Protein AF-A0A923B6I7-F1 (afdb_monomer)

Secondary structure (DSSP, 8-state):
----PPP--------PPPHHHHHHHHHHHHHHHHHHHHHHHHHTTTTTTTT--HHHHHHHHTS-HHHHHHHHHHHHHHHHHHHHHHTT-THHHHHHHHHHHHHHHHHH--

Sequence (110 aa):
MGEGKPMNDATFGPAKAPWHLWLVGVVTLLFNAMGIVSYLTTKLGMLAEMGMTPDQIAFMESYPAWASALWALGVWGAFSGSVLLLLRSKWAVAAMTVALVGLIGLTIGE

Foldseek 3Di:
DDDDDPDPPPPPDPPDPDPVLVVVLVVLLVVLVVLVVVLCCLVVVVVVVVVDDPVVNVVSVPDDPVVNVVSVCVSVVSNVLSVCSNVVPPCNVVSVVVVVVVVVCVVVVD

Structure (mmCIF, N/CA/C/O backbone):
data_AF-A0A923B6I7-F1
#
_entry.id   AF-A0A923B6I7-F1
#
loop_
_atom_site.group_PDB
_atom_site.id
_atom_site.type_symbol
_atom_site.label_atom_id
_atom_site.label_alt_id
_atom_site.label_comp_id
_atom_site.label_asym_id
_atom_site.label_entity_id
_atom_site.label_seq_id
_atom_site.pdbx_PDB_ins_code
_atom_site.Cartn_x
_atom_site.Cartn_y
_atom_site.Cartn_z
_atom_site.occupancy
_atom_site.B_iso_or_equiv
_atom_site.auth_seq_id
_atom_site.auth_comp_id
_atom_site.auth_asym_id
_atom_site.auth_atom_id
_atom_site.pdbx_PDB_model_num
ATOM 1 N N . MET A 1 1 ? 38.806 -10.022 -58.269 1.00 47.31 1 MET A N 1
ATOM 2 C CA . MET A 1 1 ? 39.173 -8.805 -57.517 1.00 47.31 1 MET A CA 1
ATOM 3 C C . MET A 1 1 ? 37.861 -8.084 -57.238 1.00 47.31 1 MET A C 1
ATOM 5 O O . MET A 1 1 ? 37.253 -7.651 -58.201 1.00 47.31 1 MET A O 1
ATOM 9 N N . GLY A 1 2 ? 37.197 -8.390 -56.117 1.00 65.75 2 GLY A N 1
ATOM 10 C CA . GLY A 1 2 ? 37.059 -7.460 -54.981 1.00 65.75 2 GLY A CA 1
ATOM 11 C C . GLY A 1 2 ? 36.069 -6.357 -55.370 1.00 65.75 2 GLY A C 1
ATOM 12 O O . GLY A 1 2 ? 36.381 -5.589 -56.258 1.00 65.75 2 GLY A O 1
ATOM 13 N N . GLU A 1 3 ? 34.838 -6.319 -54.868 1.00 58.16 3 GLU A N 1
ATOM 14 C CA . GLU A 1 3 ? 34.548 -5.714 -53.565 1.00 58.16 3 GLU A CA 1
ATOM 15 C C . GLU A 1 3 ? 33.243 -6.283 -52.979 1.00 58.16 3 GLU A C 1
ATOM 17 O O . GLU A 1 3 ? 32.141 -6.029 -53.466 1.00 58.16 3 GLU A O 1
ATOM 22 N N . GLY A 1 4 ? 33.369 -7.071 -51.910 1.00 59.03 4 GLY A N 1
ATOM 23 C CA . GLY A 1 4 ? 32.240 -7.423 -51.057 1.00 59.03 4 GLY A CA 1
ATOM 24 C C . GLY A 1 4 ? 31.872 -6.214 -50.205 1.00 59.03 4 GLY A C 1
ATOM 25 O O . GLY A 1 4 ? 32.653 -5.796 -49.354 1.00 59.03 4 GLY A O 1
ATOM 26 N N . LYS A 1 5 ? 30.687 -5.650 -50.444 1.00 60.62 5 LYS A N 1
ATOM 27 C CA . LYS A 1 5 ? 30.062 -4.639 -49.584 1.00 60.62 5 LYS A CA 1
ATOM 28 C C . LYS A 1 5 ? 30.045 -5.167 -48.141 1.00 60.62 5 LYS A C 1
ATOM 30 O O . LYS A 1 5 ? 29.452 -6.228 -47.932 1.00 60.62 5 LYS A O 1
ATOM 35 N N . PRO A 1 6 ? 30.659 -4.489 -47.153 1.00 57.97 6 PRO A N 1
ATOM 36 C CA . PRO A 1 6 ? 30.560 -4.942 -45.777 1.00 57.97 6 PRO A CA 1
ATOM 37 C C . PRO A 1 6 ? 29.088 -4.899 -45.362 1.00 57.97 6 PRO A C 1
ATOM 39 O O . PRO A 1 6 ? 28.402 -3.881 -45.486 1.00 57.97 6 PRO A O 1
ATOM 42 N N . MET A 1 7 ? 28.594 -6.066 -44.966 1.00 59.09 7 MET A N 1
ATOM 43 C CA . MET A 1 7 ? 27.270 -6.264 -44.404 1.00 59.09 7 MET A CA 1
ATOM 44 C C . MET A 1 7 ? 27.231 -5.490 -43.086 1.00 59.09 7 MET A C 1
ATOM 46 O O . MET A 1 7 ? 28.122 -5.631 -42.253 1.00 59.09 7 MET A O 1
ATOM 50 N N . ASN A 1 8 ? 26.247 -4.608 -42.935 1.00 58.59 8 ASN A N 1
ATOM 51 C CA . ASN A 1 8 ? 26.073 -3.845 -41.709 1.00 58.59 8 ASN A CA 1
ATOM 52 C C . ASN A 1 8 ? 25.661 -4.814 -40.599 1.00 58.59 8 ASN A C 1
ATOM 54 O O . ASN A 1 8 ? 24.485 -5.163 -40.488 1.00 58.59 8 ASN A O 1
ATOM 58 N N . ASP A 1 9 ? 26.626 -5.222 -39.782 1.00 54.84 9 ASP A N 1
ATOM 59 C CA . ASP A 1 9 ? 26.394 -5.913 -38.521 1.00 54.84 9 ASP A CA 1
ATOM 60 C C . ASP A 1 9 ? 25.750 -4.921 -37.548 1.00 54.84 9 ASP A C 1
ATOM 62 O O . ASP A 1 9 ? 26.398 -4.306 -36.697 1.00 54.84 9 ASP A O 1
ATOM 66 N N . ALA A 1 10 ? 24.441 -4.720 -37.709 1.00 52.41 10 ALA A N 1
ATOM 67 C CA . ALA A 1 10 ? 23.603 -4.049 -36.733 1.00 52.41 10 ALA A CA 1
ATOM 68 C C . ALA A 1 10 ? 23.555 -4.930 -35.481 1.00 52.41 10 ALA A C 1
ATOM 70 O O . ALA A 1 10 ? 22.655 -5.742 -35.274 1.00 52.41 10 ALA A O 1
ATOM 71 N N . THR A 1 11 ? 24.584 -4.793 -34.654 1.00 50.22 11 THR A N 1
ATOM 72 C CA . THR A 1 11 ? 24.615 -5.316 -33.299 1.00 50.22 11 THR A CA 1
ATOM 73 C C . THR A 1 11 ? 23.518 -4.604 -32.513 1.00 50.22 11 THR A C 1
ATOM 75 O O . THR A 1 11 ? 23.683 -3.487 -32.025 1.00 50.22 11 THR A O 1
ATOM 78 N N . PHE A 1 12 ? 22.351 -5.239 -32.405 1.00 52.91 12 PHE A N 1
ATOM 79 C CA . PHE A 1 12 ? 21.338 -4.837 -31.437 1.00 52.91 12 PHE A CA 1
ATOM 80 C C . PHE A 1 12 ? 21.895 -5.135 -30.041 1.00 52.91 12 PHE A C 1
ATOM 82 O O . PHE A 1 12 ? 21.705 -6.220 -29.493 1.00 52.91 12 PHE A O 1
ATOM 89 N N . GLY A 1 13 ? 22.650 -4.186 -29.482 1.00 51.97 13 GLY A N 1
ATOM 90 C CA . GLY A 1 13 ? 23.043 -4.220 -28.077 1.00 51.97 13 GLY A CA 1
ATOM 91 C C . GLY A 1 13 ? 21.797 -4.367 -27.192 1.00 51.97 13 GLY A C 1
ATOM 92 O O . GLY A 1 13 ? 20.716 -3.922 -27.590 1.00 51.97 13 GLY A O 1
ATOM 93 N N . PRO A 1 14 ? 21.907 -5.000 -26.009 1.00 53.12 14 PRO A N 1
ATOM 94 C CA . PRO A 1 14 ? 20.752 -5.267 -25.160 1.00 53.12 14 PRO A CA 1
ATOM 95 C C . PRO A 1 14 ? 19.991 -3.965 -24.906 1.00 53.12 14 PRO A C 1
ATOM 97 O O . PRO A 1 14 ? 20.555 -3.001 -24.381 1.00 53.12 14 PRO A O 1
ATOM 100 N N . ALA A 1 15 ? 18.721 -3.927 -25.320 1.00 61.88 15 ALA A N 1
ATOM 101 C CA . ALA A 1 15 ? 17.880 -2.749 -25.181 1.00 61.88 15 ALA A CA 1
ATOM 102 C C . ALA A 1 15 ? 17.840 -2.343 -23.703 1.00 61.88 15 ALA A C 1
ATOM 104 O O . ALA A 1 15 ? 17.324 -3.067 -22.847 1.00 61.88 15 ALA A O 1
ATOM 105 N N . LYS A 1 16 ? 18.444 -1.191 -23.393 1.00 61.75 16 LYS A N 1
ATOM 106 C CA . LYS A 1 16 ? 18.477 -0.645 -22.040 1.00 61.75 16 LYS A CA 1
ATOM 107 C C . LYS A 1 16 ? 17.032 -0.430 -21.614 1.00 61.75 16 LYS A C 1
ATOM 109 O O . LYS A 1 16 ? 16.274 0.247 -22.306 1.00 61.75 16 LYS A O 1
ATOM 114 N N . ALA A 1 17 ? 16.645 -1.041 -20.503 1.00 62.72 17 ALA A N 1
ATOM 115 C CA . ALA A 1 17 ? 15.274 -0.945 -20.043 1.00 62.72 17 ALA A CA 1
ATOM 116 C C . ALA A 1 17 ? 14.849 0.527 -19.890 1.00 62.72 17 ALA A C 1
ATOM 118 O O . ALA A 1 17 ? 15.644 1.342 -19.402 1.00 62.72 17 ALA A O 1
ATOM 119 N N . PRO A 1 18 ? 13.614 0.866 -20.288 1.00 78.56 18 PRO A N 1
ATOM 120 C CA . PRO A 1 18 ? 13.156 2.242 -20.284 1.00 78.56 18 PRO A CA 1
ATOM 121 C C . PRO A 1 18 ? 13.221 2.841 -18.877 1.00 78.56 18 PRO A C 1
ATOM 123 O O . PRO A 1 18 ? 12.760 2.240 -17.907 1.00 78.56 18 PRO A O 1
ATOM 126 N N . TRP A 1 19 ? 13.784 4.043 -18.764 1.00 83.00 19 TRP A N 1
ATOM 127 C CA . TRP A 1 19 ? 13.999 4.718 -17.480 1.00 83.00 19 TRP A CA 1
ATOM 128 C C . TRP A 1 19 ? 12.688 4.971 -16.716 1.00 83.00 19 TRP A C 1
ATOM 130 O O . TRP A 1 19 ? 12.660 4.882 -15.490 1.00 83.00 19 TRP A O 1
ATOM 140 N N . HIS A 1 20 ? 11.590 5.224 -17.438 1.00 80.75 20 HIS A N 1
ATOM 141 C CA . HIS A 1 20 ? 10.273 5.473 -16.853 1.00 80.75 20 HIS A CA 1
ATOM 142 C C . HIS A 1 20 ? 9.724 4.249 -16.116 1.00 80.75 20 HIS A C 1
ATOM 144 O O . HIS A 1 20 ? 8.965 4.404 -15.170 1.00 80.75 20 HIS A O 1
ATOM 150 N N . LEU A 1 21 ? 10.145 3.038 -16.493 1.00 79.88 21 LEU A N 1
ATOM 151 C CA . LEU A 1 21 ? 9.740 1.802 -15.825 1.00 79.88 21 LEU A CA 1
ATOM 152 C C . LEU A 1 21 ? 10.252 1.783 -14.376 1.00 79.88 21 LEU A C 1
ATOM 154 O O . LEU A 1 21 ? 9.524 1.417 -13.458 1.00 79.88 21 LEU A O 1
ATOM 158 N N . TRP A 1 22 ? 11.477 2.265 -14.157 1.00 79.38 22 TRP A N 1
ATOM 159 C CA . TRP A 1 22 ? 12.030 2.429 -12.815 1.00 79.38 22 TRP A CA 1
ATOM 160 C C . TRP A 1 22 ? 11.323 3.522 -12.023 1.00 79.38 22 TRP A C 1
ATOM 162 O O . TRP A 1 22 ? 10.999 3.299 -10.861 1.00 79.38 22 TRP A O 1
ATOM 172 N N . LEU A 1 23 ? 11.067 4.680 -12.645 1.00 85.31 23 LEU A N 1
ATOM 173 C CA . LEU A 1 23 ? 10.364 5.773 -11.974 1.00 85.31 23 LEU A CA 1
ATOM 174 C C . LEU A 1 23 ? 8.972 5.319 -11.524 1.00 85.31 23 LEU A C 1
ATOM 176 O O . LEU A 1 23 ? 8.640 5.444 -10.350 1.00 85.31 23 LEU A O 1
ATOM 180 N N . VAL A 1 24 ? 8.189 4.745 -12.441 1.00 87.38 24 VAL A N 1
ATOM 181 C CA . VAL A 1 24 ? 6.843 4.243 -12.150 1.00 87.38 24 VAL A CA 1
ATOM 182 C C . VAL A 1 24 ? 6.905 3.164 -11.079 1.00 87.38 24 VAL A C 1
ATOM 184 O O . VAL A 1 24 ? 6.184 3.275 -10.098 1.00 87.38 24 VAL A O 1
ATOM 187 N N . GLY A 1 25 ? 7.802 2.182 -11.209 1.00 84.19 25 GLY A N 1
ATOM 188 C CA . GLY A 1 25 ? 7.925 1.097 -10.237 1.00 84.19 25 GLY A CA 1
ATOM 189 C C . GLY A 1 25 ? 8.262 1.574 -8.828 1.00 84.19 25 GLY A C 1
ATOM 190 O O . GLY A 1 25 ? 7.671 1.092 -7.868 1.00 84.19 25 GLY A O 1
ATOM 191 N N . VAL A 1 26 ? 9.174 2.541 -8.685 1.00 86.81 26 VAL A N 1
ATOM 192 C CA . VAL A 1 26 ? 9.520 3.109 -7.373 1.00 86.81 26 VAL A CA 1
ATOM 193 C C . VAL A 1 26 ? 8.353 3.916 -6.811 1.00 86.81 26 VAL A C 1
ATOM 195 O O . VAL A 1 26 ? 8.001 3.742 -5.647 1.00 86.81 26 VAL A O 1
ATOM 198 N N . VAL A 1 27 ? 7.723 4.766 -7.625 1.00 91.06 27 VAL A N 1
ATOM 199 C CA . VAL A 1 27 ? 6.593 5.596 -7.185 1.00 91.06 27 VAL A CA 1
ATOM 200 C C . VAL A 1 27 ? 5.416 4.726 -6.751 1.00 91.06 27 VAL A C 1
ATOM 202 O O . VAL A 1 27 ? 4.873 4.937 -5.668 1.00 91.06 27 VAL A O 1
ATOM 205 N N . THR A 1 28 ? 5.048 3.711 -7.537 1.00 84.12 28 THR A N 1
ATOM 206 C CA . THR A 1 28 ? 3.970 2.792 -7.158 1.00 84.12 28 THR A CA 1
ATOM 207 C C . THR A 1 28 ? 4.357 1.951 -5.950 1.00 84.12 28 THR A C 1
ATOM 209 O O . THR A 1 28 ? 3.514 1.735 -5.086 1.00 84.12 28 THR A O 1
ATOM 212 N N . LEU A 1 29 ? 5.613 1.512 -5.819 1.00 87.25 29 LEU A N 1
ATOM 213 C CA . LEU A 1 29 ? 6.059 0.769 -4.639 1.00 87.25 29 LEU A CA 1
ATOM 214 C C . LEU A 1 29 ? 5.895 1.598 -3.361 1.00 87.25 29 LEU A C 1
ATOM 216 O O . LEU A 1 29 ? 5.320 1.111 -2.391 1.00 87.25 29 LEU A O 1
ATOM 220 N N . LEU A 1 30 ? 6.360 2.850 -3.374 1.00 91.75 30 LEU A N 1
ATOM 221 C CA . LEU A 1 30 ? 6.246 3.761 -2.235 1.00 91.75 30 LEU A CA 1
ATOM 222 C C . LEU A 1 30 ? 4.782 4.064 -1.905 1.00 91.75 30 LEU A C 1
ATOM 224 O O . LEU A 1 30 ? 4.389 4.008 -0.742 1.00 91.75 30 LEU A O 1
ATOM 228 N N . PHE A 1 31 ? 3.961 4.323 -2.924 1.00 91.44 31 PHE A N 1
ATOM 229 C CA . PHE A 1 31 ? 2.534 4.567 -2.733 1.00 91.44 31 PHE A CA 1
ATOM 230 C C . PHE A 1 31 ? 1.820 3.362 -2.106 1.00 91.44 31 PHE A C 1
ATOM 232 O O . PHE A 1 31 ? 1.088 3.507 -1.130 1.00 91.44 31 PHE A O 1
ATOM 239 N N . ASN A 1 32 ? 2.085 2.155 -2.606 1.00 90.69 32 ASN A N 1
ATOM 240 C CA . ASN A 1 32 ? 1.476 0.938 -2.074 1.00 90.69 32 ASN A CA 1
ATOM 241 C C . ASN A 1 32 ? 2.007 0.570 -0.682 1.00 90.69 32 ASN A C 1
ATOM 243 O O . ASN A 1 32 ? 1.254 0.048 0.139 1.00 90.69 32 ASN A O 1
ATOM 247 N N . ALA A 1 33 ? 3.266 0.897 -0.373 1.00 90.44 33 ALA A N 1
ATOM 248 C CA . ALA A 1 33 ? 3.813 0.749 0.973 1.00 90.44 33 ALA A CA 1
ATOM 249 C C . ALA A 1 33 ? 3.059 1.621 1.993 1.00 90.44 33 ALA A C 1
ATOM 251 O O . ALA A 1 33 ? 2.766 1.145 3.088 1.00 90.44 33 ALA A O 1
ATOM 252 N N . MET A 1 34 ? 2.660 2.848 1.628 1.00 91.75 34 MET A N 1
ATOM 253 C CA . MET A 1 34 ? 1.789 3.668 2.485 1.00 91.75 34 MET A CA 1
ATOM 254 C C . MET A 1 34 ? 0.437 2.990 2.742 1.00 91.75 34 MET A C 1
ATOM 256 O O . MET A 1 34 ? -0.065 3.020 3.864 1.00 91.75 34 MET A O 1
ATOM 260 N N . GLY A 1 35 ? -0.126 2.325 1.731 1.00 91.12 35 GLY A N 1
ATOM 261 C CA . GLY A 1 35 ? -1.346 1.534 1.883 1.00 91.12 35 GLY A CA 1
ATOM 262 C C . GLY A 1 35 ? -1.188 0.363 2.861 1.00 91.12 35 GLY A C 1
ATOM 263 O O . GLY A 1 35 ? -2.062 0.144 3.698 1.00 91.12 35 GLY A O 1
ATOM 264 N N . ILE A 1 36 ? -0.057 -0.351 2.817 1.00 92.50 36 ILE A N 1
ATOM 265 C CA . ILE A 1 36 ? 0.260 -1.410 3.791 1.00 92.50 36 ILE A CA 1
ATOM 266 C C . ILE A 1 36 ? 0.379 -0.834 5.201 1.00 92.50 36 ILE A C 1
ATOM 268 O O . ILE A 1 36 ? -0.181 -1.402 6.135 1.00 92.50 36 ILE A O 1
ATOM 272 N N . VAL A 1 37 ? 1.073 0.296 5.366 1.00 92.81 37 VAL A N 1
ATOM 273 C CA . VAL A 1 37 ? 1.189 0.959 6.672 1.00 92.81 37 VAL A CA 1
ATOM 274 C C . VAL A 1 37 ? -0.196 1.320 7.204 1.00 92.81 37 VAL A C 1
ATOM 276 O O . VAL A 1 37 ? -0.502 0.968 8.334 1.00 92.81 37 VAL A O 1
ATOM 279 N N . SER A 1 38 ? -1.058 1.927 6.384 1.00 90.94 38 SER A N 1
ATOM 280 C CA . SER A 1 38 ? -2.438 2.254 6.767 1.00 90.94 38 SER A CA 1
ATOM 281 C C . SER A 1 38 ? -3.256 1.019 7.171 1.00 90.94 38 SER A C 1
ATOM 283 O O . SER A 1 38 ? -3.998 1.059 8.156 1.00 90.94 38 SER A O 1
ATOM 285 N N . TYR A 1 39 ? -3.094 -0.099 6.457 1.00 91.00 39 TYR A N 1
ATOM 286 C CA . TYR A 1 39 ? -3.721 -1.373 6.815 1.00 91.00 39 TYR A CA 1
ATOM 287 C C . TYR A 1 39 ? -3.237 -1.890 8.168 1.00 91.00 39 TYR A C 1
ATOM 289 O O . TYR A 1 39 ? -4.044 -2.244 9.028 1.00 91.00 39 TYR A O 1
ATOM 297 N N . LEU A 1 40 ? -1.922 -1.908 8.376 1.00 92.31 40 LEU A N 1
ATOM 298 C CA . LEU A 1 40 ? -1.321 -2.397 9.609 1.00 92.31 40 LEU A CA 1
ATOM 299 C C . LEU A 1 40 ? -1.680 -1.513 10.801 1.00 92.31 40 LEU A C 1
ATOM 301 O O . LEU A 1 40 ? -2.086 -2.050 11.823 1.00 92.31 40 LEU A O 1
ATOM 305 N N . THR A 1 41 ? -1.614 -0.187 10.682 1.00 90.94 41 THR A N 1
ATOM 306 C CA . THR A 1 41 ? -1.975 0.713 11.788 1.00 90.94 41 THR A CA 1
ATOM 307 C C . THR A 1 41 ? -3.442 0.568 12.180 1.00 90.94 41 THR A C 1
ATOM 309 O O . THR A 1 41 ? -3.764 0.594 13.366 1.00 90.94 41 THR A O 1
ATOM 312 N N . THR A 1 42 ? -4.320 0.316 11.205 1.00 89.25 42 THR A N 1
ATOM 313 C CA . THR A 1 42 ? -5.732 -0.002 11.450 1.00 89.25 42 THR A CA 1
ATOM 314 C C . THR A 1 42 ? -5.891 -1.338 12.178 1.00 89.25 42 THR A C 1
ATOM 316 O O . THR A 1 42 ? -6.577 -1.413 13.191 1.00 89.25 42 THR A O 1
ATOM 319 N N . LYS A 1 43 ? -5.248 -2.410 11.698 1.00 89.25 43 LYS A N 1
ATOM 320 C CA . LYS A 1 43 ? -5.422 -3.765 12.255 1.00 89.25 43 LYS A CA 1
ATOM 321 C C . LYS A 1 43 ? -4.675 -4.028 13.555 1.00 89.25 43 LYS A C 1
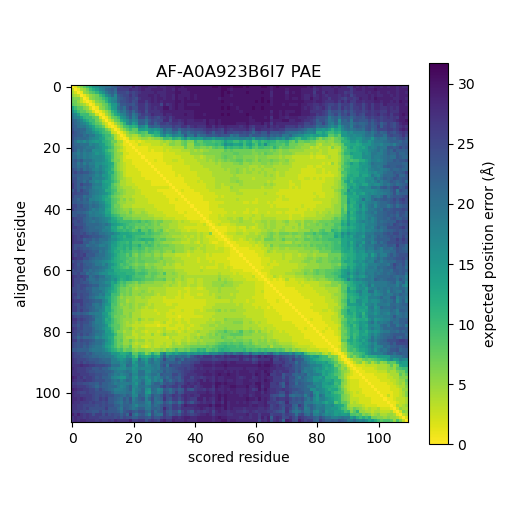ATOM 323 O O . LYS A 1 43 ? -5.084 -4.909 14.303 1.00 89.25 43 LYS A O 1
ATOM 328 N N . LEU A 1 44 ? -3.613 -3.280 13.824 1.00 90.75 44 LEU A N 1
ATOM 329 C CA . LEU A 1 44 ? -2.865 -3.332 15.078 1.00 90.75 44 LEU A CA 1
ATOM 330 C C . LEU A 1 44 ? -3.466 -2.420 16.159 1.00 90.75 44 LEU A C 1
ATOM 332 O O . LEU A 1 44 ? -2.911 -2.343 17.249 1.00 90.75 44 LEU A O 1
ATOM 336 N N . GLY A 1 45 ? -4.574 -1.723 15.875 1.00 87.50 45 GLY A N 1
ATOM 337 C CA . GLY A 1 45 ? -5.236 -0.844 16.844 1.00 87.50 45 GLY A CA 1
ATOM 338 C C . GLY A 1 45 ? -4.461 0.441 17.150 1.00 87.50 45 GLY A C 1
ATOM 339 O O . GLY A 1 45 ? -4.711 1.090 18.160 1.00 87.50 45 GLY A O 1
ATOM 340 N N . MET A 1 46 ? -3.534 0.842 16.277 1.00 90.31 46 MET A N 1
ATOM 341 C CA . MET A 1 46 ? -2.670 2.012 16.484 1.00 90.31 46 MET A CA 1
ATOM 342 C C . MET A 1 46 ? -3.354 3.338 16.117 1.00 90.31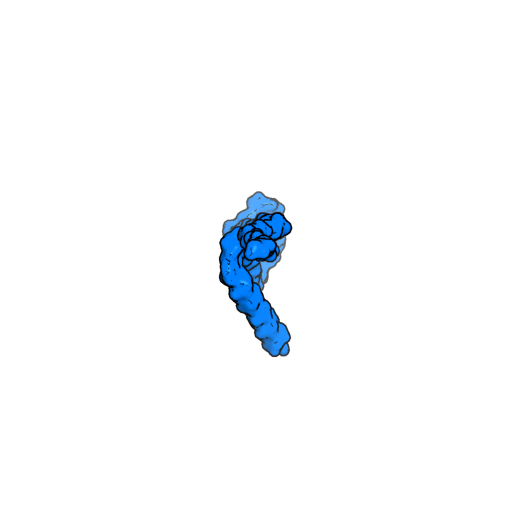 46 MET A C 1
ATOM 344 O O . MET A 1 46 ? -2.758 4.401 16.256 1.00 90.31 46 MET A O 1
ATOM 348 N N . LEU A 1 47 ? -4.602 3.313 15.637 1.00 89.00 47 LEU A N 1
ATOM 349 C CA . LEU A 1 47 ? -5.318 4.508 15.174 1.00 89.00 47 LEU A CA 1
ATOM 350 C C . LEU A 1 47 ? -5.466 5.584 16.261 1.00 89.00 47 LEU A C 1
ATOM 352 O O . LEU A 1 47 ? -5.376 6.773 15.955 1.00 89.00 47 LEU A O 1
ATOM 356 N N . ALA A 1 48 ? -5.629 5.178 17.525 1.00 87.62 48 ALA A N 1
ATOM 357 C CA . ALA A 1 48 ? -5.685 6.105 18.655 1.00 87.62 48 ALA A CA 1
ATOM 358 C C . ALA A 1 48 ? -4.356 6.858 18.842 1.00 87.62 48 ALA A C 1
ATOM 360 O O . ALA A 1 48 ? -4.349 8.071 19.041 1.00 87.62 48 ALA A O 1
ATOM 361 N N . GLU A 1 49 ? -3.225 6.162 18.701 1.00 88.31 49 GLU A N 1
ATOM 362 C CA . GLU A 1 49 ? -1.883 6.759 18.763 1.00 88.31 49 GLU A CA 1
ATOM 363 C C . GLU A 1 49 ? -1.605 7.676 17.563 1.00 88.31 49 GLU A C 1
ATOM 365 O O . GLU A 1 49 ? -0.851 8.640 17.676 1.00 88.31 49 GLU A O 1
ATOM 370 N N . MET A 1 50 ? -2.257 7.420 16.423 1.00 86.31 50 MET A N 1
ATOM 371 C CA . MET A 1 50 ? -2.217 8.294 15.244 1.00 86.31 50 MET A CA 1
ATOM 372 C C . MET A 1 50 ? -3.123 9.533 15.366 1.00 86.31 50 MET A C 1
ATOM 374 O O . MET A 1 50 ? -3.171 10.340 14.437 1.00 86.31 50 MET A O 1
ATOM 378 N N . GLY A 1 51 ? -3.825 9.706 16.491 1.00 90.56 51 GLY A N 1
ATOM 379 C CA . GLY A 1 51 ? -4.653 10.879 16.776 1.00 90.56 51 GLY A CA 1
ATOM 380 C C . GLY A 1 51 ? -6.089 10.808 16.248 1.00 90.56 51 GLY A C 1
ATOM 381 O O . GLY A 1 51 ? -6.750 11.845 16.192 1.00 90.56 51 GLY A O 1
ATOM 382 N N . MET A 1 52 ? -6.588 9.626 15.860 1.00 89.88 52 MET A N 1
ATOM 383 C CA . MET A 1 52 ?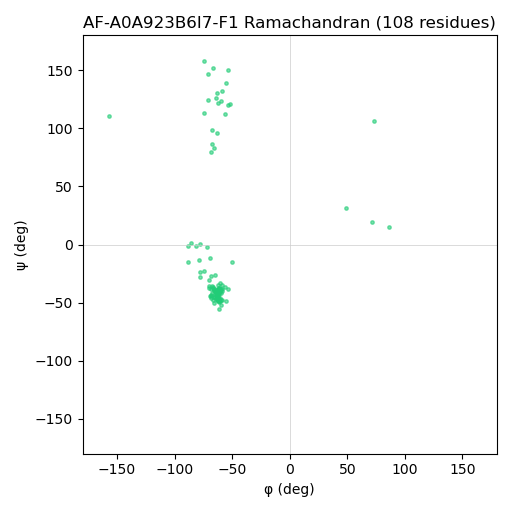 -8.009 9.462 15.527 1.00 89.88 52 MET A CA 1
ATOM 384 C C . MET A 1 52 ? -8.898 9.534 16.770 1.00 89.88 52 MET A C 1
ATOM 386 O O . MET A 1 52 ? -8.533 9.070 17.852 1.00 89.88 52 MET A O 1
ATOM 390 N N . THR A 1 53 ? -10.104 10.080 16.601 1.00 93.56 53 THR A N 1
ATOM 391 C CA . THR A 1 53 ? -11.120 10.096 17.659 1.00 93.56 53 THR A CA 1
ATOM 392 C C . THR A 1 53 ? -11.757 8.710 17.840 1.00 93.56 53 THR A C 1
ATOM 394 O O . THR A 1 53 ? -11.770 7.914 16.896 1.00 93.56 53 THR A O 1
ATOM 397 N N . PRO A 1 54 ? -12.347 8.407 19.013 1.00 90.19 54 PRO A N 1
ATOM 398 C CA . PRO A 1 54 ? -13.041 7.137 19.239 1.00 90.19 54 PRO A CA 1
ATOM 399 C C . PRO A 1 54 ? -14.121 6.833 18.190 1.00 90.19 54 PRO A C 1
ATOM 401 O O . PRO A 1 54 ? -14.222 5.700 17.728 1.00 90.19 54 PRO A O 1
ATOM 404 N N . ASP A 1 55 ? -14.864 7.850 17.745 1.00 91.88 55 ASP A N 1
ATOM 405 C CA . ASP A 1 55 ? -15.906 7.694 16.723 1.00 91.88 55 ASP A CA 1
ATOM 406 C C . ASP A 1 55 ? -15.329 7.307 15.349 1.00 91.88 55 ASP A C 1
ATOM 408 O O . ASP A 1 55 ? -15.913 6.498 14.628 1.00 91.88 55 ASP A O 1
ATOM 412 N N . GLN A 1 56 ? -14.158 7.845 14.983 1.00 90.19 56 GLN A N 1
ATOM 413 C CA . GLN A 1 56 ? -13.466 7.492 13.736 1.00 90.19 56 GLN A CA 1
ATOM 414 C C . GLN A 1 56 ? -12.944 6.053 13.763 1.00 90.19 56 GLN A C 1
ATOM 416 O O . GLN A 1 56 ? -13.012 5.348 12.754 1.00 90.19 56 GLN A O 1
ATOM 421 N N . ILE A 1 57 ? -12.449 5.61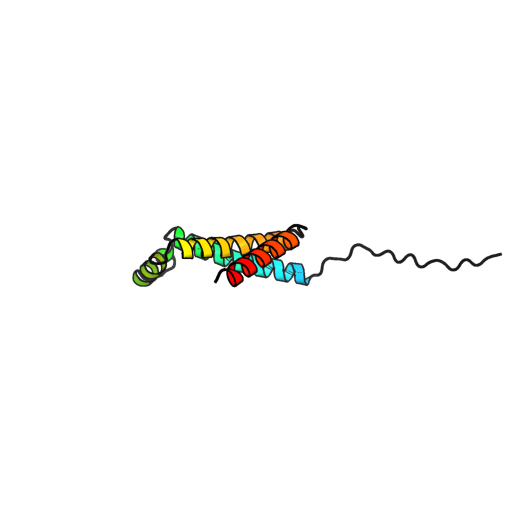0 14.920 1.00 90.88 57 ILE A N 1
ATOM 422 C CA . ILE A 1 57 ? -11.985 4.234 15.122 1.00 90.88 57 ILE A CA 1
ATOM 423 C C . ILE A 1 57 ? -13.171 3.274 15.044 1.00 90.88 57 ILE A C 1
ATOM 425 O O . ILE A 1 57 ? -13.117 2.319 14.276 1.00 90.88 57 ILE A O 1
ATOM 429 N N . ALA A 1 58 ? -14.274 3.570 15.739 1.00 91.19 58 ALA A N 1
ATOM 430 C CA . ALA A 1 58 ? -15.487 2.755 15.693 1.00 91.19 58 ALA A CA 1
ATOM 431 C C . ALA A 1 58 ? -16.045 2.631 14.265 1.00 91.19 58 ALA A C 1
ATOM 433 O O . ALA A 1 58 ? -16.482 1.558 13.850 1.00 91.19 58 ALA A O 1
ATOM 434 N N . PHE A 1 59 ? -15.977 3.708 13.477 1.00 89.12 59 PHE A N 1
ATOM 435 C CA . PHE A 1 59 ? -16.330 3.666 12.061 1.00 89.12 59 PHE A CA 1
ATOM 436 C C . PHE A 1 59 ? -15.414 2.724 11.259 1.00 89.12 59 PHE A C 1
ATOM 438 O O . PHE A 1 59 ? -15.913 1.873 10.524 1.00 89.12 59 PHE A O 1
ATOM 445 N N . MET A 1 60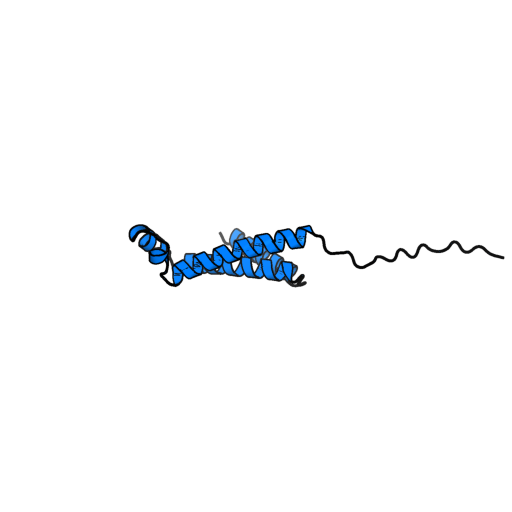 ? -14.092 2.813 11.428 1.00 87.00 60 MET A N 1
ATOM 446 C CA . MET A 1 60 ? -13.132 1.896 10.791 1.00 87.00 60 MET A CA 1
ATOM 447 C C . MET A 1 60 ? -13.332 0.432 11.219 1.00 87.00 60 MET A C 1
ATOM 449 O O . MET A 1 60 ? -13.196 -0.480 10.404 1.00 87.00 60 MET A O 1
ATOM 453 N N . GLU A 1 61 ? -13.671 0.185 12.482 1.00 88.00 61 GLU A N 1
ATOM 454 C CA . GLU A 1 61 ? -13.925 -1.158 13.015 1.00 88.00 61 GLU A CA 1
ATOM 455 C C . GLU A 1 61 ? -15.275 -1.733 12.572 1.00 88.00 61 GLU A C 1
ATOM 457 O O . GLU A 1 61 ? -15.433 -2.952 12.515 1.00 88.00 61 GLU A O 1
ATOM 462 N N . SER A 1 62 ? -16.229 -0.879 12.190 1.00 91.19 62 SER A N 1
ATOM 463 C CA . SER A 1 62 ? -17.529 -1.305 11.661 1.00 91.19 62 SER A CA 1
ATOM 464 C C . SER A 1 62 ? -17.451 -1.952 10.272 1.00 91.19 62 SER A C 1
ATOM 466 O O . SER A 1 62 ? -18.429 -2.558 9.821 1.00 91.19 62 SER A O 1
ATOM 468 N N . TYR A 1 63 ? -16.306 -1.854 9.579 1.00 87.00 63 TYR A N 1
ATOM 469 C CA . TYR A 1 63 ? -16.153 -2.444 8.253 1.00 87.00 63 TYR A CA 1
ATOM 470 C C . TYR A 1 63 ? -16.285 -3.973 8.295 1.00 87.00 63 TYR A C 1
ATOM 472 O O . TYR A 1 63 ? -15.590 -4.647 9.062 1.00 87.00 63 TYR A O 1
ATOM 480 N N . PRO A 1 64 ? -17.111 -4.562 7.413 1.00 92.12 64 PRO A N 1
ATOM 481 C CA . PRO A 1 64 ? -17.301 -6.000 7.391 1.00 92.12 64 PRO A CA 1
ATOM 482 C C . PRO A 1 64 ? -16.022 -6.732 6.964 1.00 92.12 64 PRO A C 1
ATOM 484 O O . PRO A 1 64 ? -15.206 -6.229 6.184 1.00 92.12 64 PRO A O 1
ATOM 487 N N . ALA A 1 65 ? -15.871 -7.973 7.437 1.00 89.31 65 ALA A N 1
ATOM 488 C CA . ALA A 1 65 ? -14.662 -8.771 7.229 1.00 89.31 65 ALA A CA 1
ATOM 489 C C . ALA A 1 65 ? -14.298 -8.955 5.743 1.00 89.31 65 ALA A C 1
ATOM 491 O O . ALA A 1 65 ? -13.120 -8.914 5.392 1.00 89.31 65 ALA A O 1
ATOM 492 N N . TRP A 1 66 ? -15.294 -9.095 4.861 1.00 90.25 66 TRP A N 1
ATOM 493 C CA . TRP A 1 66 ? -15.068 -9.223 3.418 1.00 90.25 66 TRP A CA 1
ATOM 494 C C . TRP A 1 66 ? -14.462 -7.949 2.810 1.00 90.25 66 TRP A C 1
ATOM 496 O O . TRP A 1 66 ? -13.533 -8.043 2.012 1.00 90.25 66 TRP A O 1
ATOM 506 N N . ALA A 1 67 ? -14.907 -6.761 3.235 1.00 89.62 67 ALA A N 1
ATOM 507 C CA . ALA A 1 67 ? -14.371 -5.488 2.751 1.00 89.62 67 ALA A CA 1
ATOM 508 C C . ALA A 1 67 ? -12.925 -5.309 3.219 1.00 89.62 67 ALA A C 1
ATOM 510 O O . ALA A 1 67 ? -12.047 -4.943 2.441 1.00 89.62 67 ALA A O 1
ATOM 511 N N . SER A 1 68 ? -12.654 -5.672 4.474 1.00 88.44 68 SER A N 1
ATOM 512 C CA . SER A 1 68 ? -11.295 -5.701 5.007 1.00 88.44 68 SER A CA 1
ATOM 513 C C . SER A 1 68 ? -10.386 -6.679 4.256 1.00 88.44 68 SER A C 1
ATOM 515 O O . SER A 1 68 ? -9.208 -6.380 4.075 1.00 88.44 68 SER A O 1
ATOM 517 N N . ALA A 1 69 ? -10.897 -7.843 3.846 1.00 88.94 69 ALA A N 1
ATOM 518 C CA . ALA A 1 69 ? -10.126 -8.830 3.095 1.00 88.94 69 ALA A CA 1
ATOM 519 C C . ALA A 1 69 ? -9.801 -8.329 1.682 1.00 88.94 69 ALA A C 1
ATOM 521 O O . ALA A 1 69 ? -8.653 -8.419 1.251 1.00 88.94 69 ALA A O 1
ATOM 522 N N . LEU A 1 70 ? -10.779 -7.738 0.988 1.00 91.56 70 LEU A N 1
ATOM 523 C CA . LEU A 1 70 ? -10.565 -7.109 -0.318 1.00 91.56 70 LEU A CA 1
ATOM 524 C C . LEU A 1 70 ? -9.572 -5.949 -0.232 1.00 91.56 70 LEU A C 1
ATOM 526 O O . LEU A 1 70 ? -8.696 -5.831 -1.086 1.00 91.56 70 LEU A O 1
ATOM 530 N N . TRP A 1 71 ? -9.655 -5.134 0.823 1.00 89.88 71 TRP A N 1
ATOM 531 C CA . TRP A 1 71 ? -8.685 -4.070 1.058 1.00 89.88 71 TRP A CA 1
ATOM 532 C C . TRP A 1 71 ? -7.276 -4.634 1.248 1.00 89.88 71 TRP A C 1
ATOM 534 O O . TRP A 1 71 ? -6.359 -4.198 0.554 1.00 89.88 71 TRP A O 1
ATOM 544 N N . ALA A 1 72 ? -7.114 -5.656 2.099 1.00 89.62 72 ALA A N 1
ATOM 545 C CA . ALA A 1 72 ? -5.835 -6.333 2.302 1.00 89.62 72 ALA A CA 1
ATOM 546 C C . ALA A 1 72 ? -5.268 -6.863 0.974 1.00 89.62 72 ALA A C 1
ATOM 548 O O . ALA A 1 72 ? -4.116 -6.597 0.636 1.00 89.62 72 ALA A O 1
ATOM 549 N N . LEU A 1 73 ? -6.087 -7.565 0.187 1.00 90.69 73 LEU A N 1
ATOM 550 C CA . LEU A 1 73 ? -5.694 -8.076 -1.126 1.00 90.69 73 LEU A CA 1
ATOM 551 C C . LEU A 1 73 ? -5.286 -6.953 -2.085 1.00 90.69 73 LEU A C 1
ATOM 553 O O . LEU A 1 73 ? -4.314 -7.112 -2.819 1.00 90.69 73 LEU A O 1
ATOM 557 N N . GLY A 1 74 ? -5.973 -5.810 -2.047 1.00 88.81 74 GLY A N 1
ATOM 558 C CA . GLY A 1 74 ? -5.645 -4.633 -2.845 1.00 88.81 74 GLY A CA 1
ATOM 559 C C . GLY A 1 74 ? -4.261 -4.066 -2.526 1.00 88.81 74 GLY A C 1
ATOM 560 O O . GLY A 1 74 ? -3.423 -3.965 -3.423 1.00 88.81 74 GLY A O 1
ATOM 561 N N . VAL A 1 75 ? -3.982 -3.740 -1.257 1.00 92.12 75 VAL A N 1
ATOM 562 C CA . VAL A 1 75 ? -2.685 -3.142 -0.878 1.00 92.12 75 VAL A CA 1
ATOM 563 C C . VAL A 1 75 ? -1.520 -4.121 -1.012 1.00 92.12 75 VAL A C 1
ATOM 565 O O . VAL A 1 75 ? -0.485 -3.763 -1.578 1.00 92.12 75 VAL A O 1
ATOM 568 N N . TRP A 1 76 ? -1.682 -5.374 -0.574 1.00 88.38 76 TRP A N 1
ATOM 569 C CA . TRP A 1 76 ? -0.637 -6.393 -0.714 1.00 88.38 76 TRP A CA 1
ATOM 570 C C . TRP A 1 76 ? -0.428 -6.820 -2.169 1.00 88.38 76 TRP A C 1
ATOM 572 O O . TRP A 1 76 ? 0.713 -7.017 -2.595 1.00 88.38 76 TRP A O 1
ATOM 582 N N . GLY A 1 77 ? -1.502 -6.921 -2.954 1.00 87.38 77 GLY A N 1
ATOM 583 C CA . GLY A 1 77 ? -1.440 -7.217 -4.382 1.00 87.38 77 GLY A CA 1
ATOM 584 C C . GLY A 1 77 ? -0.730 -6.118 -5.170 1.00 87.38 77 GLY A C 1
ATOM 585 O O . GLY A 1 77 ? 0.184 -6.409 -5.941 1.00 87.38 77 GLY A O 1
ATOM 586 N N . ALA A 1 78 ? -1.071 -4.850 -4.934 1.00 85.00 78 ALA A N 1
ATOM 587 C CA . ALA A 1 78 ? -0.458 -3.721 -5.631 1.00 85.00 78 ALA A CA 1
ATOM 588 C C . ALA A 1 78 ? 1.010 -3.486 -5.223 1.00 85.00 78 ALA A C 1
ATOM 590 O O . ALA A 1 78 ? 1.855 -3.175 -6.073 1.00 85.00 78 ALA A O 1
ATOM 591 N N . PHE A 1 79 ? 1.354 -3.715 -3.951 1.00 88.88 79 PHE A N 1
ATOM 592 C CA . PHE A 1 79 ? 2.745 -3.747 -3.497 1.00 88.88 79 PHE A CA 1
ATOM 593 C C . PHE A 1 79 ? 3.529 -4.863 -4.195 1.00 88.88 79 PHE A C 1
ATOM 595 O O . PHE A 1 79 ? 4.573 -4.603 -4.793 1.00 88.88 79 PHE A O 1
ATOM 602 N N . SER A 1 80 ? 2.988 -6.085 -4.206 1.00 84.88 80 SER A N 1
ATOM 603 C CA . SER A 1 80 ? 3.624 -7.233 -4.863 1.00 84.88 80 SER A CA 1
ATOM 604 C C . SER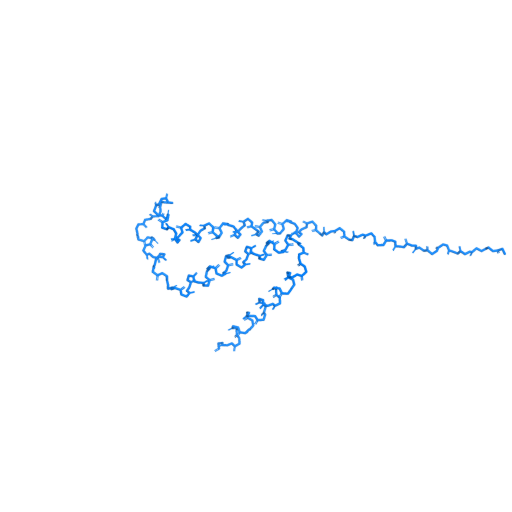 A 1 80 ? 3.792 -7.006 -6.368 1.00 84.88 80 SER A C 1
ATOM 606 O O . SER A 1 80 ? 4.851 -7.296 -6.920 1.00 84.88 80 SER A O 1
ATOM 608 N N . GLY A 1 81 ? 2.794 -6.418 -7.033 1.00 81.69 81 GLY A N 1
ATOM 609 C CA . GLY A 1 81 ? 2.871 -6.020 -8.439 1.00 81.69 81 GLY A CA 1
ATOM 610 C C . GLY A 1 81 ? 3.963 -4.981 -8.700 1.00 81.69 81 GLY A C 1
ATOM 611 O O . GLY A 1 81 ? 4.731 -5.130 -9.648 1.00 81.69 81 GLY A O 1
ATOM 612 N N . SER A 1 82 ? 4.101 -3.979 -7.826 1.00 83.19 82 SER A N 1
ATOM 613 C CA . SER A 1 82 ? 5.167 -2.968 -7.919 1.00 83.19 82 SER A CA 1
ATOM 614 C C . SER A 1 82 ? 6.560 -3.584 -7.748 1.00 83.19 82 SER A C 1
ATOM 616 O O . SER A 1 82 ? 7.479 -3.264 -8.503 1.00 83.19 82 SER A O 1
ATOM 618 N N . VAL A 1 83 ? 6.712 -4.525 -6.810 1.00 83.00 83 VAL A N 1
ATOM 619 C CA . VAL A 1 83 ? 7.952 -5.295 -6.630 1.00 83.00 83 VAL A CA 1
ATOM 620 C C . VAL A 1 83 ? 8.253 -6.136 -7.874 1.00 83.00 83 VAL A C 1
ATOM 622 O O . VAL A 1 83 ? 9.365 -6.081 -8.391 1.00 83.00 83 VAL A O 1
ATOM 625 N N . LEU A 1 84 ? 7.276 -6.874 -8.406 1.00 79.12 84 LEU A N 1
ATOM 626 C CA . LEU A 1 84 ? 7.449 -7.695 -9.612 1.00 79.12 84 LEU A CA 1
ATOM 627 C C . LEU A 1 84 ? 7.820 -6.862 -10.848 1.00 79.12 84 LEU A C 1
ATOM 629 O O . LEU A 1 84 ? 8.647 -7.305 -11.652 1.00 79.12 84 LEU A O 1
ATOM 633 N N . LEU A 1 85 ? 7.248 -5.660 -10.974 1.00 77.31 85 LEU A N 1
ATOM 634 C CA . LEU A 1 85 ? 7.574 -4.691 -12.019 1.00 77.31 85 LEU A CA 1
ATOM 635 C C . LEU A 1 85 ? 9.046 -4.254 -11.928 1.00 77.31 85 LEU A C 1
ATOM 637 O O . LEU A 1 85 ? 9.766 -4.288 -12.928 1.00 77.31 85 LEU A O 1
ATOM 641 N N . LEU A 1 86 ? 9.517 -3.912 -10.723 1.00 75.06 86 LEU A N 1
ATOM 642 C CA . LEU A 1 86 ? 10.910 -3.525 -10.469 1.00 75.06 86 LEU A CA 1
ATOM 643 C C . LEU A 1 86 ? 11.896 -4.686 -10.648 1.00 75.06 86 LEU A C 1
ATOM 645 O O . LEU A 1 86 ? 12.992 -4.489 -11.171 1.00 75.06 86 LEU A O 1
ATOM 649 N N . LEU A 1 87 ? 11.496 -5.905 -10.282 1.00 73.62 87 LEU A N 1
ATOM 650 C CA . LEU A 1 87 ? 12.299 -7.118 -10.461 1.00 73.62 87 LEU A CA 1
ATOM 651 C C . LEU A 1 87 ? 12.409 -7.564 -11.928 1.00 73.62 87 LEU A C 1
ATOM 653 O O . LEU A 1 87 ? 13.082 -8.556 -12.204 1.00 73.62 87 LEU A O 1
ATOM 657 N N . ARG A 1 88 ? 11.757 -6.866 -12.876 1.00 63.03 88 ARG A N 1
ATOM 658 C CA . ARG A 1 88 ? 11.678 -7.253 -14.300 1.00 63.03 88 ARG A CA 1
ATOM 659 C C . ARG A 1 88 ? 11.277 -8.710 -14.497 1.00 63.03 88 ARG A C 1
ATOM 661 O O . ARG A 1 88 ? 11.709 -9.386 -15.433 1.00 63.03 88 ARG A O 1
ATOM 668 N N . SER A 1 89 ? 10.470 -9.213 -13.577 1.00 59.62 89 SER A N 1
ATOM 669 C CA . SER A 1 89 ? 10.098 -10.608 -13.573 1.00 59.62 89 SER A CA 1
ATOM 670 C C . SER A 1 89 ? 9.153 -10.841 -14.748 1.00 59.62 89 SER A C 1
ATOM 672 O O . SER A 1 89 ? 8.112 -10.195 -14.841 1.00 59.62 89 SER A O 1
ATOM 674 N N . LYS A 1 90 ? 9.478 -11.785 -15.640 1.00 55.28 90 LYS A N 1
ATOM 675 C CA . LYS A 1 90 ? 8.594 -12.261 -16.731 1.00 55.28 90 LYS A CA 1
ATOM 676 C C . LYS A 1 90 ? 7.180 -12.655 -16.257 1.00 55.28 90 LYS A C 1
ATOM 678 O O . LYS A 1 90 ? 6.262 -12.785 -17.057 1.00 55.28 90 LYS A O 1
ATOM 683 N N . TRP A 1 91 ? 7.013 -12.814 -14.946 1.00 57.62 91 TRP A N 1
ATOM 684 C CA . TRP A 1 91 ? 5.765 -13.092 -14.250 1.00 57.62 91 TRP A CA 1
ATOM 685 C C . TRP A 1 91 ? 4.861 -11.864 -14.056 1.00 57.62 91 TRP A C 1
ATOM 687 O O . TRP A 1 91 ? 3.688 -12.044 -13.759 1.00 57.62 91 TRP A O 1
ATOM 697 N N . ALA A 1 92 ? 5.349 -10.635 -14.265 1.00 54.53 92 ALA A N 1
ATOM 698 C CA . ALA A 1 92 ? 4.526 -9.422 -14.211 1.00 54.53 92 ALA A CA 1
ATOM 699 C C . ALA A 1 92 ? 3.431 -9.429 -15.289 1.00 54.53 92 ALA A C 1
ATOM 701 O O . ALA A 1 92 ? 2.295 -9.056 -15.016 1.00 54.53 92 ALA A O 1
ATOM 702 N N . VAL A 1 93 ? 3.749 -9.926 -16.490 1.00 58.59 93 VAL A N 1
ATOM 703 C CA . VAL A 1 93 ? 2.756 -10.104 -17.560 1.00 58.59 93 VAL A CA 1
ATOM 704 C C . VAL A 1 93 ? 1.726 -11.156 -17.153 1.00 58.59 93 VAL A C 1
ATOM 706 O O . VAL A 1 93 ? 0.533 -10.901 -17.255 1.00 58.59 93 VAL A O 1
ATOM 709 N N . ALA A 1 94 ? 2.169 -12.291 -16.602 1.00 59.91 94 ALA A N 1
ATOM 710 C CA . ALA A 1 94 ? 1.270 -13.348 -16.140 1.00 59.91 94 ALA A CA 1
ATOM 711 C C . ALA A 1 94 ? 0.343 -12.875 -15.005 1.00 59.91 94 ALA A C 1
ATOM 713 O O . ALA A 1 94 ? -0.855 -13.138 -15.046 1.00 59.91 94 ALA A O 1
ATOM 714 N N . ALA A 1 95 ? 0.865 -12.126 -14.029 1.00 62.91 95 ALA A N 1
ATOM 715 C CA . ALA A 1 95 ? 0.072 -11.557 -12.941 1.00 62.91 95 ALA A CA 1
ATOM 716 C C . ALA A 1 95 ? -0.932 -10.510 -13.450 1.00 62.91 95 ALA A C 1
ATOM 718 O O . ALA A 1 95 ? -2.078 -10.507 -13.006 1.00 62.91 95 ALA A O 1
ATOM 719 N N . 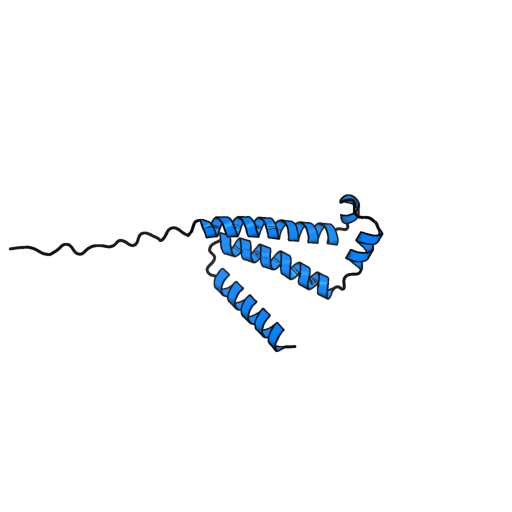MET A 1 96 ? -0.541 -9.674 -14.422 1.00 66.44 96 MET A N 1
ATOM 720 C CA . MET A 1 96 ? -1.446 -8.705 -15.045 1.00 66.44 96 MET A CA 1
ATOM 721 C C . MET A 1 96 ? -2.557 -9.403 -15.838 1.00 66.44 96 MET A C 1
ATOM 723 O O . MET A 1 96 ? -3.709 -8.990 -15.761 1.00 66.44 96 MET A O 1
ATOM 727 N N . THR A 1 97 ? -2.245 -10.493 -16.548 1.00 69.56 97 THR A N 1
ATOM 728 C CA . THR A 1 97 ? -3.246 -11.322 -17.235 1.00 69.56 97 THR A CA 1
ATOM 729 C C . THR A 1 97 ? -4.210 -11.968 -16.245 1.00 69.56 97 THR A C 1
ATOM 731 O O . THR A 1 97 ? -5.413 -11.920 -16.467 1.00 69.56 97 THR A O 1
ATOM 734 N N . VAL A 1 98 ? -3.717 -12.519 -15.133 1.00 79.31 98 VAL A N 1
ATOM 735 C CA . VAL A 1 98 ? -4.577 -13.101 -14.089 1.00 79.31 98 VAL A CA 1
ATOM 736 C C . VAL A 1 98 ? -5.469 -12.035 -13.451 1.00 79.31 98 VAL A C 1
ATOM 738 O O . VAL A 1 98 ? -6.657 -12.279 -13.271 1.00 79.31 98 VAL A O 1
ATOM 741 N N . ALA A 1 99 ? -4.938 -10.842 -13.170 1.00 71.75 99 ALA A N 1
ATOM 742 C CA . ALA A 1 99 ? -5.722 -9.728 -12.640 1.00 71.75 99 ALA A CA 1
ATOM 743 C C . ALA A 1 99 ? -6.799 -9.254 -13.632 1.00 71.75 99 ALA A C 1
ATOM 745 O O . ALA A 1 99 ? -7.937 -9.034 -13.230 1.00 71.75 99 ALA A O 1
ATOM 746 N N . LEU A 1 100 ? -6.475 -9.163 -14.928 1.00 76.38 100 LEU A N 1
ATOM 747 C CA . LEU A 1 100 ? -7.432 -8.849 -15.997 1.00 76.38 100 LEU A CA 1
ATOM 748 C C . LEU A 1 100 ? -8.529 -9.909 -16.119 1.00 76.38 100 LEU A C 1
ATOM 750 O O . LEU A 1 100 ? -9.701 -9.564 -16.203 1.00 76.38 100 LEU A O 1
ATOM 754 N N . VAL A 1 101 ? -8.166 -11.192 -16.093 1.00 83.25 101 VAL A N 1
ATOM 755 C CA . VAL A 1 101 ? -9.132 -12.298 -16.144 1.00 83.25 101 VAL A CA 1
ATOM 756 C C . VAL A 1 101 ? -10.024 -12.297 -14.905 1.00 83.25 101 VAL A C 1
ATOM 758 O O . VAL A 1 101 ? -11.234 -12.453 -15.033 1.00 83.25 101 VAL A O 1
ATOM 761 N N . GLY A 1 102 ? -9.455 -12.071 -13.719 1.00 78.69 102 GLY A N 1
ATOM 762 C CA . GLY A 1 102 ? -10.213 -11.951 -12.475 1.00 78.69 102 GLY A CA 1
ATOM 763 C C . GLY A 1 102 ? -11.180 -10.767 -12.493 1.00 78.69 102 GLY A C 1
ATOM 764 O O . GLY A 1 102 ? -12.335 -10.923 -12.115 1.00 78.69 102 GLY A O 1
ATOM 765 N N . LEU A 1 103 ? -10.744 -9.610 -13.000 1.00 78.50 103 LEU A N 1
ATOM 766 C CA . LEU A 1 103 ? -11.588 -8.426 -13.149 1.00 78.50 103 LEU A CA 1
ATOM 767 C C . LEU A 1 103 ? -12.731 -8.665 -14.146 1.00 78.50 103 LEU A C 1
ATOM 769 O O . LEU A 1 103 ? -13.874 -8.335 -13.854 1.00 78.50 103 LEU A O 1
ATOM 773 N N . ILE A 1 104 ? -12.448 -9.276 -15.299 1.00 83.50 104 ILE A N 1
ATOM 774 C CA . ILE A 1 104 ? -13.469 -9.623 -16.300 1.00 83.50 104 ILE A CA 1
ATOM 775 C C . ILE A 1 104 ? -14.461 -10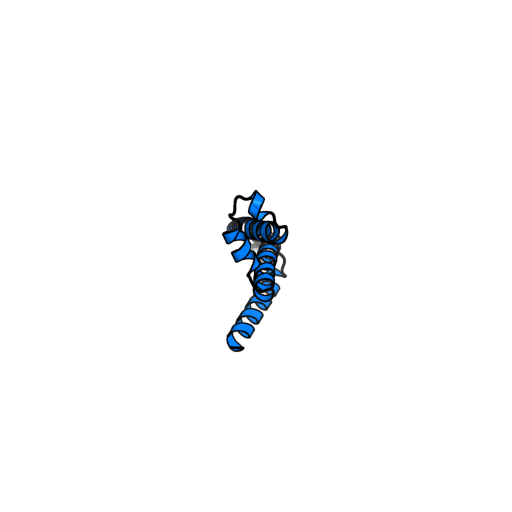.641 -15.727 1.00 83.50 104 ILE A C 1
ATOM 777 O O . ILE A 1 104 ? -15.664 -10.455 -15.865 1.00 83.50 104 ILE A O 1
ATOM 781 N N . GLY A 1 105 ? -13.977 -11.682 -15.046 1.00 80.94 105 GLY A N 1
ATOM 782 C CA . GLY A 1 105 ? -14.833 -12.672 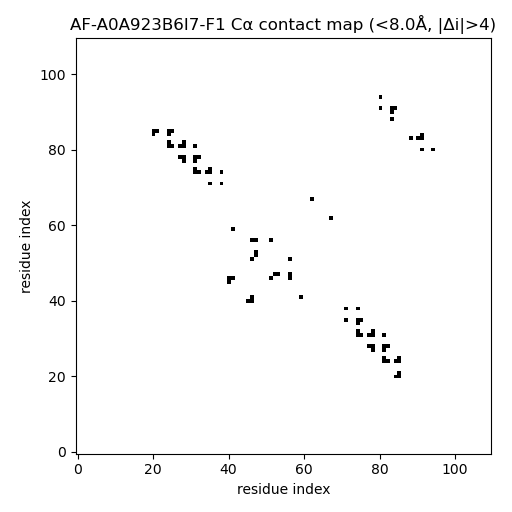-14.392 1.00 80.94 105 GLY A CA 1
ATOM 783 C C . GLY A 1 105 ? -15.728 -12.055 -13.318 1.00 80.94 105 GLY A C 1
ATOM 784 O O . GLY A 1 105 ? -16.906 -12.385 -13.251 1.00 80.94 105 GLY A O 1
ATOM 785 N N . LEU A 1 106 ? -15.199 -11.109 -12.538 1.00 79.12 106 LEU A N 1
ATOM 786 C CA . LEU A 1 106 ? -15.977 -10.343 -11.565 1.00 79.12 106 LEU A CA 1
ATOM 787 C C . LEU A 1 106 ? -17.037 -9.463 -12.243 1.00 79.12 106 LEU A C 1
ATOM 789 O O . LEU A 1 106 ? -18.145 -9.363 -11.745 1.00 79.12 106 LEU A O 1
ATOM 793 N N . THR A 1 107 ? -16.721 -8.863 -13.393 1.00 70.50 107 THR A N 1
ATOM 794 C CA . THR A 1 107 ? -17.632 -7.945 -14.104 1.00 70.50 107 THR A CA 1
ATOM 795 C C . THR A 1 107 ? -18.737 -8.677 -14.879 1.00 70.50 107 THR A C 1
ATOM 797 O O . THR A 1 107 ? -19.799 -8.114 -15.103 1.00 70.50 107 THR A O 1
ATOM 800 N N . ILE A 1 108 ? -18.493 -9.916 -15.322 1.00 71.19 108 ILE A N 1
ATOM 801 C CA . ILE A 1 108 ? -19.476 -10.755 -16.039 1.00 71.19 108 ILE A CA 1
ATOM 802 C C . ILE A 1 108 ? -20.335 -11.583 -15.059 1.00 71.19 108 ILE A C 1
ATOM 804 O O . ILE A 1 108 ? -21.350 -12.148 -15.456 1.00 71.19 108 ILE A O 1
ATOM 808 N N . GLY A 1 109 ? -19.916 -11.689 -13.795 1.00 57.81 109 GLY A N 1
ATOM 809 C CA . GLY A 1 109 ? -20.618 -12.433 -12.745 1.00 57.81 109 GLY A CA 1
ATOM 810 C C . GLY A 1 109 ? -21.678 -11.639 -11.972 1.00 57.81 109 GLY A C 1
ATOM 811 O O . GLY A 1 109 ? -22.295 -12.217 -11.077 1.00 57.81 109 GLY A O 1
ATOM 812 N N . GLU A 1 110 ? -21.862 -10.357 -12.296 1.00 47.94 110 GLU A N 1
ATOM 813 C CA . GLU A 1 110 ? -23.009 -9.521 -11.896 1.00 47.94 110 GLU A CA 1
ATOM 814 C C . GLU A 1 110 ? -24.179 -9.737 -12.875 1.00 47.94 110 GLU A C 1
ATOM 816 O O . GLU A 1 110 ? -25.343 -9.769 -12.414 1.00 47.94 110 GLU A O 1
#

Nearest PDB structures (foldseek):
  8h9v-assembly1_4  TM=4.660E-01  e=2.176E+00  Homo sapiens
  8ki3-assembly1_7  TM=4.659E-01  e=2.595E+00  Homo sapiens
  6tmk-assembly1_Q1  TM=5.002E-01  e=7.918E+00  Toxoplasma gondii GT1

Radius of gyration: 23.4 Å; Cα contacts (8 Å, |Δi|>4): 45; chains: 1; bounding box: 62×24×77 Å

pLDDT: mean 78.89, std 13.68, range [47.31, 93.56]

Mean predicted aligned error: 13.37 Å

Solvent-accessible surface area (backbone atoms only — not comparable to full-atom values): 6423 Å² total; per-residue (Å²): 134,84,84,80,76,82,75,84,79,77,75,80,65,83,79,75,76,62,69,63,56,55,54,50,23,51,53,44,28,55,55,23,48,51,44,44,49,54,51,47,37,58,75,70,64,41,44,59,83,72,69,50,52,73,69,57,49,52,55,64,66,65,56,52,70,67,59,53,48,53,50,50,51,48,29,54,46,47,27,49,49,19,50,32,55,64,65,67,38,81,55,42,60,54,52,50,50,51,51,50,50,52,51,49,52,58,66,73,70,112